Protein AF-A0A1Y1CI94-F1 (afdb_monomer_lite)

Radius of gyration: 12.94 Å; chains: 1; bounding box: 30×26×36 Å

Sequence (95 aa):
MVLNIYNELNLSKRIIRAGFFVQELMDQHGIKHLDLEKKFEKSTITTQLRVLEYYLHSLNSSYKDFGTKKTVIQRLITIENVLAEYGYQNKLSVI

Foldseek 3Di:
DVVVVVVVVVLLVLLVLLQVLLVVVCVVVVHDDDPLVVVSVPDDLVVSLQSLLVSLCVVPVPSPPPPDPDDSVVSSVSSQVSSVVVVCVVVSPPD

Organism: NCBI:txid1717717

Structure (mmCIF, N/CA/C/O backbone):
data_AF-A0A1Y1CI94-F1
#
_entry.id   AF-A0A1Y1CI94-F1
#
loop_
_atom_site.group_PDB
_atom_site.id
_atom_site.type_symbol
_atom_site.label_atom_id
_atom_site.label_alt_id
_atom_site.label_comp_id
_atom_site.label_asym_id
_atom_site.label_entity_id
_atom_site.label_seq_id
_atom_site.pdbx_PDB_ins_code
_atom_site.Cartn_x
_atom_site.Cartn_y
_atom_site.Cartn_z
_atom_site.occupancy
_atom_site.B_iso_or_equiv
_atom_site.auth_seq_id
_atom_site.auth_comp_id
_atom_site.auth_asym_id
_atom_site.auth_atom_id
_atom_site.pdbx_PDB_model_num
ATOM 1 N N . MET A 1 1 ? 15.955 -2.213 -25.071 1.00 46.28 1 MET A N 1
ATOM 2 C CA . MET A 1 1 ? 16.000 -1.216 -23.975 1.00 46.28 1 MET A CA 1
ATOM 3 C C . MET A 1 1 ? 14.667 -0.484 -23.758 1.00 46.28 1 MET A C 1
ATOM 5 O O . MET A 1 1 ? 14.372 -0.146 -22.625 1.00 46.28 1 MET A O 1
ATOM 9 N N . VAL A 1 2 ? 13.822 -0.306 -24.787 1.00 45.19 2 VAL A N 1
ATOM 10 C CA . VAL A 1 2 ? 12.513 0.386 -24.680 1.00 45.19 2 VAL A CA 1
ATOM 11 C C . VAL A 1 2 ? 11.445 -0.406 -23.901 1.00 45.19 2 VAL A C 1
ATOM 13 O O . VAL A 1 2 ? 10.663 0.191 -23.165 1.00 45.19 2 VAL A O 1
ATOM 16 N N . LEU A 1 3 ? 11.441 -1.744 -23.987 1.00 49.75 3 LEU A N 1
ATOM 17 C CA . LEU A 1 3 ? 10.467 -2.588 -23.271 1.00 49.75 3 LEU A CA 1
ATOM 18 C C . LEU A 1 3 ? 10.543 -2.458 -21.741 1.00 49.75 3 LEU A C 1
ATOM 20 O O . LEU A 1 3 ? 9.506 -2.453 -21.085 1.00 49.75 3 LEU A O 1
ATOM 24 N N . ASN A 1 4 ? 11.745 -2.322 -21.171 1.00 50.47 4 ASN A N 1
ATOM 25 C CA . ASN A 1 4 ? 11.904 -2.232 -19.716 1.00 50.47 4 ASN A CA 1
ATOM 26 C C . ASN A 1 4 ? 11.329 -0.920 -19.169 1.00 50.47 4 ASN A C 1
ATOM 28 O O . ASN A 1 4 ? 10.648 -0.942 -18.151 1.00 50.47 4 ASN A O 1
ATOM 32 N N . ILE A 1 5 ? 11.522 0.192 -19.884 1.00 52.28 5 ILE A N 1
ATOM 33 C CA . ILE A 1 5 ? 11.007 1.513 -19.491 1.00 52.28 5 ILE A CA 1
ATOM 34 C C . ILE A 1 5 ? 9.473 1.520 -19.516 1.00 52.28 5 ILE A C 1
ATOM 36 O O . ILE A 1 5 ? 8.836 2.032 -18.599 1.00 52.28 5 ILE A O 1
ATOM 40 N N . TYR A 1 6 ? 8.867 0.902 -20.535 1.00 56.50 6 TYR A N 1
ATOM 41 C CA . TYR A 1 6 ? 7.408 0.795 -20.629 1.00 56.50 6 TYR A CA 1
ATOM 42 C C . TYR A 1 6 ? 6.823 -0.052 -19.492 1.00 56.50 6 TYR A C 1
ATOM 44 O O . TYR A 1 6 ? 5.786 0.289 -18.920 1.00 56.50 6 TYR A O 1
ATOM 52 N N . ASN A 1 7 ? 7.515 -1.135 -19.132 1.00 62.34 7 ASN A N 1
ATOM 53 C CA . ASN A 1 7 ? 7.092 -2.028 -18.062 1.00 62.34 7 ASN A CA 1
ATOM 54 C C . ASN A 1 7 ? 7.240 -1.372 -16.676 1.00 62.34 7 ASN A C 1
ATOM 56 O O . ASN A 1 7 ? 6.344 -1.489 -15.845 1.00 62.34 7 ASN A O 1
ATOM 60 N N . GLU A 1 8 ? 8.317 -0.615 -16.444 1.00 59.97 8 GLU A N 1
ATOM 61 C CA . GLU A 1 8 ? 8.521 0.151 -15.206 1.00 59.97 8 GLU A CA 1
ATOM 62 C C . GLU A 1 8 ? 7.512 1.295 -15.043 1.00 59.97 8 GLU A C 1
ATOM 64 O O . GLU A 1 8 ? 6.961 1.474 -13.956 1.00 59.97 8 GLU A O 1
ATOM 69 N N . LEU A 1 9 ? 7.199 2.029 -16.119 1.00 65.75 9 LEU A N 1
ATOM 70 C CA . LEU A 1 9 ? 6.172 3.078 -16.099 1.00 65.75 9 LEU A CA 1
ATOM 71 C C . LEU A 1 9 ? 4.779 2.511 -15.805 1.00 65.75 9 LEU A C 1
ATOM 73 O O . LEU A 1 9 ? 4.025 3.098 -15.028 1.00 65.75 9 LEU A O 1
ATOM 77 N N . ASN A 1 10 ? 4.435 1.366 -16.398 1.00 79.44 10 ASN A N 1
ATOM 78 C CA . ASN A 1 10 ? 3.173 0.684 -16.115 1.00 79.44 10 ASN A CA 1
ATOM 79 C C . ASN A 1 10 ? 3.106 0.227 -14.647 1.00 79.44 10 ASN A C 1
ATOM 81 O O . ASN A 1 10 ? 2.111 0.427 -13.951 1.00 79.44 10 ASN A O 1
ATOM 85 N N . LEU A 1 11 ? 4.211 -0.322 -14.146 1.00 78.69 11 LEU A N 1
ATOM 86 C CA . LEU A 1 11 ? 4.312 -0.807 -12.779 1.00 78.69 11 LEU A CA 1
ATOM 87 C C . LEU A 1 11 ? 4.204 0.325 -11.746 1.00 78.69 11 LEU A C 1
ATOM 89 O O . LEU A 1 11 ? 3.474 0.192 -10.767 1.00 78.69 11 LEU A O 1
ATOM 93 N N . SER A 1 12 ? 4.852 1.465 -11.992 1.00 80.88 12 SER A N 1
ATOM 94 C CA . SER A 1 12 ? 4.728 2.652 -11.140 1.00 80.88 12 SER A CA 1
ATOM 95 C C . SER A 1 12 ? 3.290 3.186 -11.100 1.00 80.88 12 SER A C 1
ATOM 97 O O . SER A 1 12 ? 2.761 3.429 -10.015 1.00 80.88 12 SER A O 1
ATOM 99 N N . LYS A 1 13 ? 2.608 3.281 -12.252 1.00 83.50 13 LYS A N 1
ATOM 100 C CA . LYS A 1 13 ? 1.197 3.710 -12.319 1.00 83.50 13 LYS A CA 1
ATOM 101 C C . LYS A 1 13 ? 0.272 2.801 -11.514 1.00 83.50 13 LYS A C 1
ATOM 103 O O . LYS A 1 13 ? -0.583 3.293 -10.779 1.00 8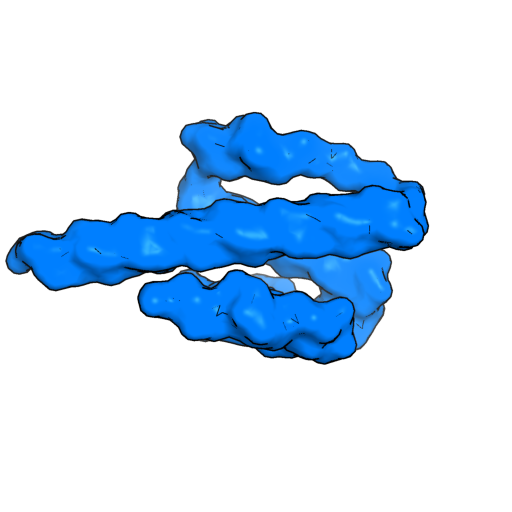3.50 13 LYS A O 1
ATOM 108 N N . ARG A 1 14 ? 0.452 1.482 -11.625 1.00 85.25 14 ARG A N 1
ATOM 109 C CA . ARG A 1 14 ? -0.330 0.501 -10.860 1.00 85.25 14 ARG A CA 1
ATOM 110 C C . ARG A 1 14 ? -0.095 0.625 -9.356 1.00 85.25 14 ARG A C 1
ATOM 112 O O . ARG A 1 14 ? -1.056 0.589 -8.599 1.00 85.25 14 ARG A O 1
ATOM 119 N N . ILE A 1 15 ? 1.149 0.848 -8.923 1.00 85.62 15 ILE A N 1
ATOM 120 C CA . ILE A 1 15 ? 1.475 1.058 -7.502 1.00 85.62 15 ILE A CA 1
ATOM 121 C C . ILE A 1 15 ? 0.830 2.331 -6.959 1.00 85.62 15 ILE A C 1
ATOM 123 O O . ILE A 1 15 ? 0.243 2.293 -5.881 1.00 85.62 15 ILE A O 1
ATOM 127 N N . ILE A 1 16 ? 0.900 3.443 -7.696 1.00 85.50 16 ILE A N 1
ATOM 128 C CA . ILE A 1 16 ? 0.253 4.702 -7.295 1.00 85.50 16 ILE A CA 1
ATOM 129 C C . ILE A 1 16 ? -1.257 4.495 -7.158 1.00 85.50 16 ILE A C 1
ATOM 131 O O . ILE A 1 16 ? -1.847 4.881 -6.151 1.00 85.50 16 ILE A O 1
ATOM 135 N N . ARG A 1 17 ? -1.878 3.815 -8.130 1.00 85.69 17 ARG A N 1
ATOM 136 C CA . ARG A 1 17 ? -3.308 3.498 -8.089 1.00 85.69 17 ARG A CA 1
ATOM 137 C C . ARG A 1 17 ? -3.669 2.610 -6.893 1.00 85.69 17 ARG A C 1
ATOM 139 O O . ARG A 1 17 ? -4.639 2.897 -6.201 1.00 85.69 17 ARG A O 1
ATOM 146 N N . ALA A 1 18 ? -2.883 1.569 -6.622 1.00 85.44 18 ALA A N 1
ATOM 147 C CA . ALA A 1 18 ? -3.068 0.733 -5.440 1.00 85.44 18 ALA A CA 1
ATOM 148 C C . ALA A 1 18 ? -2.927 1.549 -4.145 1.00 85.44 18 ALA A C 1
ATOM 150 O O . ALA A 1 18 ? -3.708 1.361 -3.218 1.00 85.44 18 ALA A O 1
ATOM 151 N N . GLY A 1 19 ? -1.989 2.499 -4.099 1.00 87.12 19 GLY A N 1
ATOM 152 C CA . GLY A 1 19 ? -1.845 3.425 -2.978 1.00 87.12 19 GLY A CA 1
ATOM 153 C C . GLY A 1 19 ? -3.056 4.306 -2.750 1.00 87.12 19 GLY A C 1
ATOM 154 O O . GLY A 1 19 ? -3.494 4.417 -1.610 1.00 87.12 19 GLY A O 1
ATOM 155 N N . PHE A 1 20 ? -3.657 4.838 -3.810 1.00 86.69 20 PHE A N 1
ATOM 156 C CA . PHE A 1 20 ? -4.900 5.595 -3.691 1.00 86.69 20 PHE A CA 1
ATOM 157 C C . PHE A 1 20 ? -6.020 4.761 -3.044 1.00 86.69 20 PHE A C 1
ATOM 159 O O . PHE A 1 20 ? -6.653 5.220 -2.099 1.00 86.69 20 PHE A O 1
ATOM 166 N N . PHE A 1 21 ? -6.215 3.510 -3.476 1.00 87.62 21 PHE A N 1
ATOM 167 C CA . PHE A 1 21 ? -7.250 2.639 -2.897 1.00 87.62 21 PHE A CA 1
ATOM 168 C C . PHE A 1 21 ? -6.947 2.205 -1.466 1.00 87.62 21 PHE A C 1
ATOM 170 O O . PHE A 1 21 ? -7.857 2.120 -0.647 1.00 87.62 21 PHE A O 1
ATOM 177 N N . VAL A 1 22 ? -5.678 1.950 -1.140 1.00 86.81 22 VAL A N 1
ATOM 178 C CA . VAL A 1 22 ? -5.281 1.674 0.245 1.00 86.81 22 VAL A CA 1
ATOM 179 C C . VAL A 1 22 ? -5.553 2.891 1.124 1.00 86.81 22 VAL A C 1
ATOM 181 O O . VAL A 1 22 ? -6.065 2.719 2.223 1.00 86.81 22 VAL A O 1
ATOM 184 N N . GLN A 1 23 ? -5.262 4.103 0.649 1.00 87.38 23 GLN A N 1
ATOM 185 C CA . GLN A 1 23 ? -5.559 5.326 1.390 1.00 87.38 23 GLN A CA 1
ATOM 186 C C . GLN A 1 23 ? -7.066 5.490 1.618 1.00 87.38 23 GLN A C 1
ATOM 188 O O . GLN A 1 23 ? -7.489 5.647 2.757 1.00 87.38 23 GLN A O 1
ATOM 193 N N . GLU A 1 24 ? -7.871 5.331 0.565 1.00 86.56 24 GLU A N 1
ATOM 194 C CA . GLU A 1 24 ? -9.337 5.378 0.639 1.00 86.56 24 GLU A CA 1
ATOM 195 C C . GLU A 1 24 ? -9.889 4.347 1.644 1.00 86.56 24 GLU A C 1
ATOM 197 O O . GLU A 1 24 ? -10.771 4.657 2.443 1.00 86.56 24 GLU A O 1
ATOM 202 N N . LEU A 1 25 ? -9.329 3.133 1.669 1.00 86.44 25 LEU A N 1
ATOM 203 C CA . LEU A 1 25 ? -9.682 2.110 2.656 1.00 86.44 25 LEU A CA 1
ATOM 204 C C . LEU A 1 25 ? -9.292 2.501 4.084 1.00 86.44 25 LEU A C 1
ATOM 206 O O . LEU A 1 25 ? -10.071 2.266 5.008 1.00 86.44 25 LEU A O 1
ATOM 210 N N . MET A 1 26 ? -8.102 3.072 4.281 1.00 86.94 26 MET A N 1
ATOM 211 C CA . MET A 1 26 ? -7.662 3.548 5.594 1.00 86.94 26 MET A CA 1
ATOM 212 C C . MET A 1 26 ? -8.596 4.641 6.123 1.00 86.94 26 MET A C 1
ATOM 214 O O . MET A 1 26 ? -9.019 4.559 7.278 1.00 86.94 26 MET A O 1
ATOM 218 N N . ASP A 1 27 ? -8.953 5.606 5.270 1.00 86.44 27 ASP A N 1
ATOM 219 C CA . ASP A 1 27 ? -9.900 6.683 5.570 1.00 86.44 27 ASP A CA 1
ATOM 220 C C . ASP A 1 27 ? -11.271 6.113 5.975 1.00 86.44 27 ASP A C 1
ATOM 222 O O . ASP A 1 27 ? -11.820 6.483 7.015 1.00 86.44 27 ASP A O 1
ATOM 226 N N . GLN A 1 28 ? -11.793 5.140 5.217 1.00 86.50 28 GLN A N 1
ATOM 227 C CA . GLN A 1 28 ? -13.063 4.460 5.518 1.00 86.50 28 GLN A CA 1
ATOM 228 C C . GLN A 1 28 ? -13.058 3.737 6.874 1.00 86.50 28 GLN A C 1
ATOM 230 O O . GLN A 1 28 ? -14.090 3.673 7.540 1.00 86.50 28 GLN A O 1
ATOM 235 N N . HIS A 1 29 ? -11.911 3.198 7.291 1.00 82.81 29 HIS A N 1
ATOM 236 C CA . HIS A 1 29 ? -11.763 2.474 8.558 1.00 82.81 29 HIS A CA 1
ATOM 237 C C . HIS A 1 29 ? -11.274 3.375 9.708 1.00 82.81 29 HIS A C 1
ATOM 239 O O . HIS A 1 29 ? -11.056 2.887 10.817 1.00 82.81 29 HIS A O 1
ATOM 245 N N . GLY A 1 30 ? -11.086 4.680 9.469 1.00 83.19 30 GLY A N 1
ATOM 246 C CA . GLY A 1 30 ? -10.589 5.634 10.466 1.00 83.19 30 GLY A CA 1
ATOM 247 C C . GLY A 1 30 ? -9.160 5.348 10.945 1.00 83.19 30 GLY A C 1
ATOM 248 O O . GLY A 1 30 ? -8.772 5.765 12.040 1.00 83.19 30 GLY A O 1
ATOM 249 N N . ILE A 1 31 ? -8.372 4.614 10.156 1.00 82.88 31 ILE A N 1
ATOM 250 C CA . ILE A 1 31 ? -6.993 4.265 10.497 1.00 82.88 31 ILE A CA 1
ATOM 251 C C . ILE A 1 31 ? -6.104 5.455 10.159 1.00 82.88 31 ILE A C 1
ATOM 253 O O . ILE A 1 31 ? -6.097 5.937 9.035 1.00 82.88 31 ILE A O 1
ATOM 257 N N . LYS A 1 32 ? -5.295 5.920 11.115 1.00 83.50 32 LYS A N 1
ATOM 258 C CA . LYS A 1 32 ? -4.315 6.978 10.840 1.00 83.50 32 LYS A CA 1
ATOM 259 C C . LYS A 1 32 ? -3.263 6.469 9.856 1.00 83.50 32 LYS A C 1
ATOM 261 O O . LYS A 1 32 ? -2.490 5.569 10.182 1.00 83.50 32 LYS A O 1
ATOM 266 N N . HIS A 1 33 ? -3.186 7.095 8.692 1.00 83.12 33 HIS A N 1
ATOM 267 C CA . HIS A 1 33 ? -2.199 6.788 7.666 1.00 83.12 33 HIS A CA 1
ATOM 268 C C . HIS A 1 33 ? -1.397 8.038 7.287 1.00 83.12 33 HIS A C 1
ATOM 270 O O . HIS A 1 33 ? -1.749 9.171 7.618 1.00 83.12 33 HIS A O 1
ATOM 276 N N . LEU A 1 34 ? -0.268 7.819 6.617 1.00 83.31 34 LEU A N 1
ATOM 277 C CA . LEU A 1 34 ? 0.503 8.886 5.990 1.00 83.31 34 LEU A CA 1
ATOM 278 C C . LEU A 1 34 ? -0.173 9.306 4.681 1.00 83.31 34 LEU A C 1
ATOM 280 O O . LEU A 1 34 ? -0.916 8.534 4.077 1.00 83.31 34 LEU A O 1
ATOM 284 N N . ASP A 1 35 ? 0.147 10.510 4.221 1.00 83.88 35 ASP A N 1
ATOM 285 C CA . ASP A 1 35 ? -0.149 10.950 2.859 1.00 83.88 35 ASP A CA 1
ATOM 286 C C . ASP A 1 35 ? 0.692 10.107 1.879 1.00 83.88 35 ASP A C 1
ATOM 288 O O . ASP A 1 35 ? 1.912 10.298 1.759 1.00 83.88 35 ASP A O 1
ATOM 292 N N . LEU A 1 36 ? 0.058 9.100 1.260 1.00 83.38 36 LEU A N 1
ATOM 293 C CA . LEU A 1 36 ? 0.747 8.142 0.396 1.00 83.38 36 LEU A CA 1
ATOM 294 C C . LEU A 1 36 ? 1.239 8.801 -0.886 1.00 83.38 36 LEU A C 1
ATOM 296 O O . LEU A 1 36 ? 2.317 8.447 -1.357 1.00 83.38 36 LEU A O 1
ATOM 300 N N . GLU A 1 37 ? 0.511 9.789 -1.401 1.00 79.50 37 GLU A N 1
ATOM 301 C CA . GLU A 1 37 ? 0.884 10.541 -2.597 1.00 79.50 37 GLU A CA 1
ATOM 302 C C . GLU A 1 37 ? 2.221 11.260 -2.380 1.00 79.50 37 GLU A C 1
ATOM 304 O O . GLU A 1 37 ? 3.209 10.957 -3.059 1.00 79.50 37 GLU A O 1
ATOM 309 N N . LYS A 1 38 ? 2.322 12.084 -1.326 1.00 82.31 38 LYS A N 1
ATOM 310 C CA . LYS A 1 38 ? 3.585 12.759 -0.972 1.00 82.31 38 LYS A CA 1
ATOM 311 C C . LYS A 1 38 ? 4.706 11.781 -0.645 1.00 82.31 38 LYS A C 1
ATOM 313 O O . LYS A 1 38 ? 5.883 12.044 -0.913 1.00 82.31 38 LYS A O 1
ATOM 318 N N . LYS A 1 39 ? 4.378 10.652 -0.009 1.00 82.81 39 LYS A N 1
ATOM 319 C CA . LYS A 1 39 ? 5.377 9.634 0.326 1.00 82.81 39 LYS A CA 1
ATOM 320 C C . LYS A 1 39 ? 5.925 8.977 -0.937 1.00 82.81 39 LYS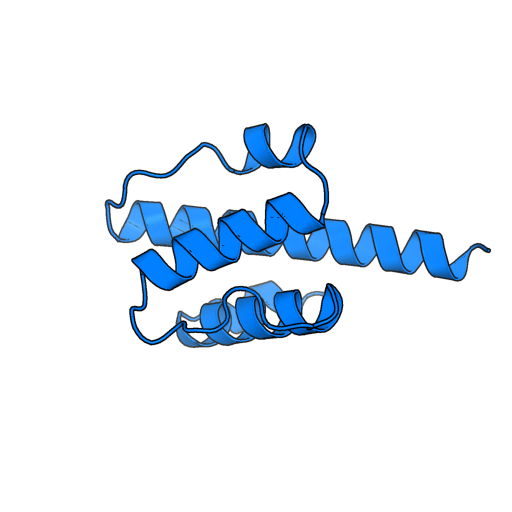 A C 1
ATOM 322 O O . LYS A 1 39 ? 7.128 8.710 -0.993 1.00 82.81 39 LYS A O 1
ATOM 327 N N . PHE A 1 40 ? 5.078 8.704 -1.924 1.00 85.69 40 PHE A N 1
ATOM 328 C CA . PHE A 1 40 ? 5.440 7.955 -3.122 1.00 85.69 40 PHE A CA 1
ATOM 329 C C . PHE A 1 40 ? 6.334 8.763 -4.058 1.00 85.69 40 PHE A C 1
ATOM 331 O O . PHE A 1 40 ? 7.280 8.182 -4.583 1.00 85.69 40 PHE A O 1
ATOM 338 N N . GLU A 1 41 ? 6.148 10.082 -4.157 1.00 80.31 41 GLU A N 1
ATOM 339 C CA . GLU A 1 41 ? 7.003 10.976 -4.960 1.00 80.31 41 GLU A CA 1
ATOM 340 C C . GLU A 1 41 ? 8.501 10.856 -4.641 1.00 80.31 41 GLU A C 1
ATOM 342 O O . GLU A 1 41 ? 9.347 10.949 -5.527 1.00 80.31 41 GLU A O 1
ATOM 347 N N . LYS A 1 42 ? 8.843 10.642 -3.365 1.00 79.06 42 LYS A N 1
ATOM 348 C CA . LYS A 1 42 ? 10.237 10.600 -2.885 1.00 79.06 42 LYS A CA 1
ATOM 349 C C . LYS A 1 42 ? 10.743 9.189 -2.595 1.00 79.06 42 LYS A C 1
ATOM 351 O O . LYS A 1 42 ? 11.868 9.026 -2.124 1.00 79.06 42 LYS A O 1
ATOM 356 N N . SER A 1 43 ? 9.912 8.171 -2.809 1.00 83.62 43 SER A N 1
ATOM 357 C CA . SER A 1 43 ? 10.196 6.797 -2.391 1.00 83.62 43 SER A CA 1
ATOM 358 C C . SER A 1 43 ? 10.452 5.883 -3.582 1.00 83.62 43 SER A C 1
ATOM 360 O O . SER A 1 43 ? 9.818 5.992 -4.625 1.00 83.62 43 SER A O 1
ATOM 362 N N . THR A 1 44 ? 11.343 4.909 -3.401 1.00 85.38 44 THR A N 1
ATOM 363 C CA . THR A 1 44 ? 11.566 3.845 -4.387 1.00 85.38 44 THR A CA 1
ATOM 364 C C . THR A 1 44 ? 10.359 2.908 -4.477 1.00 85.38 44 THR A C 1
ATOM 366 O O . THR A 1 44 ? 9.661 2.699 -3.484 1.00 85.38 44 THR A O 1
ATOM 369 N N . ILE A 1 45 ? 10.163 2.260 -5.629 1.00 84.06 45 ILE A N 1
ATOM 370 C CA . ILE A 1 45 ? 9.098 1.264 -5.881 1.00 84.06 45 ILE A CA 1
ATOM 371 C C . ILE A 1 45 ? 8.998 0.217 -4.757 1.00 84.06 45 ILE A C 1
ATOM 373 O O . ILE A 1 45 ? 7.920 -0.081 -4.246 1.00 84.06 45 ILE A O 1
ATOM 377 N N . THR A 1 46 ? 10.138 -0.312 -4.308 1.00 82.75 46 THR A N 1
ATOM 378 C CA . THR A 1 46 ? 10.196 -1.300 -3.220 1.00 82.75 46 THR A CA 1
ATOM 379 C C . THR A 1 46 ? 9.660 -0.751 -1.899 1.00 82.75 46 THR A C 1
ATOM 381 O O . THR A 1 46 ? 9.017 -1.486 -1.145 1.00 82.75 46 THR A O 1
ATOM 384 N N . THR A 1 47 ? 9.931 0.526 -1.618 1.00 84.81 47 THR A N 1
ATOM 385 C CA . THR A 1 47 ? 9.459 1.222 -0.416 1.00 84.81 47 THR A CA 1
ATOM 386 C C . THR A 1 47 ? 7.965 1.489 -0.508 1.00 84.81 47 THR A C 1
ATOM 388 O O . THR A 1 47 ? 7.252 1.198 0.446 1.00 84.81 47 THR A O 1
ATOM 391 N N . GLN A 1 48 ? 7.486 1.961 -1.662 1.00 87.44 48 GLN A N 1
ATOM 392 C CA . GLN A 1 48 ? 6.061 2.179 -1.920 1.00 87.44 48 GLN A CA 1
ATOM 393 C C . GLN A 1 48 ? 5.264 0.892 -1.654 1.00 87.44 48 GLN A C 1
ATOM 395 O O . GLN A 1 48 ? 4.367 0.890 -0.817 1.00 87.44 48 GLN A O 1
ATOM 400 N N . LEU A 1 49 ? 5.679 -0.238 -2.242 1.00 86.69 49 LEU A N 1
ATOM 401 C CA . LEU A 1 49 ? 5.046 -1.544 -2.011 1.00 86.69 49 LEU A CA 1
ATOM 402 C C . LEU A 1 49 ? 5.050 -1.971 -0.540 1.00 86.69 49 LEU A C 1
ATOM 404 O O . LEU A 1 49 ? 4.064 -2.506 -0.050 1.00 86.69 49 LEU A O 1
ATOM 408 N N . ARG A 1 50 ? 6.151 -1.731 0.180 1.00 87.12 50 ARG A N 1
ATOM 409 C CA . ARG A 1 50 ? 6.252 -2.104 1.598 1.00 87.12 50 ARG A CA 1
ATOM 410 C C . ARG A 1 50 ? 5.299 -1.296 2.479 1.00 87.12 50 ARG A C 1
ATOM 412 O O . ARG A 1 50 ? 4.772 -1.828 3.449 1.00 87.12 50 ARG A O 1
ATOM 419 N N . VAL A 1 51 ? 5.077 -0.028 2.143 1.00 87.81 51 VAL A N 1
ATOM 420 C CA . VAL A 1 51 ? 4.092 0.810 2.834 1.00 87.81 51 VAL A CA 1
ATOM 421 C C . VAL A 1 51 ? 2.671 0.297 2.571 1.00 87.81 51 VAL A C 1
ATOM 423 O O . VAL A 1 51 ? 1.886 0.199 3.509 1.00 87.81 51 VAL A O 1
ATOM 426 N N . LEU A 1 52 ? 2.356 -0.102 1.335 1.00 87.44 52 LEU A N 1
ATOM 427 C CA . LEU A 1 52 ? 1.051 -0.696 1.008 1.00 87.44 52 LEU A CA 1
ATOM 428 C C . LEU A 1 52 ? 0.803 -2.003 1.759 1.00 87.44 52 LEU A C 1
ATOM 430 O O . LEU A 1 52 ? -0.255 -2.169 2.354 1.00 87.44 52 LEU A O 1
ATOM 434 N N . GLU A 1 53 ? 1.787 -2.900 1.783 1.00 86.81 53 GLU A N 1
ATOM 435 C CA . GLU A 1 53 ? 1.727 -4.150 2.552 1.00 86.81 53 GLU A CA 1
ATOM 436 C C . GLU A 1 53 ? 1.455 -3.900 4.036 1.00 86.81 53 GLU A C 1
ATOM 438 O O . GLU A 1 53 ? 0.637 -4.585 4.646 1.00 86.81 53 GLU A O 1
ATOM 443 N N . TYR A 1 54 ? 2.125 -2.899 4.610 1.00 86.56 54 TYR A N 1
ATOM 444 C CA . TYR A 1 54 ? 1.938 -2.515 6.004 1.00 86.56 54 TYR A CA 1
ATOM 445 C C . TYR A 1 54 ? 0.503 -2.062 6.299 1.00 86.56 54 TYR A C 1
ATOM 447 O O . TYR A 1 54 ? -0.113 -2.515 7.267 1.00 86.56 54 TYR A O 1
ATOM 455 N N . TYR A 1 55 ? -0.051 -1.197 5.452 1.00 85.44 55 TYR A N 1
ATOM 456 C CA . TYR A 1 55 ? -1.419 -0.719 5.627 1.00 85.44 55 TYR A CA 1
ATOM 457 C C . TYR A 1 55 ? -2.465 -1.802 5.359 1.00 85.44 55 TYR A C 1
ATOM 459 O O . TYR A 1 55 ? -3.411 -1.927 6.133 1.00 85.44 55 TYR A O 1
ATOM 467 N N . LEU A 1 56 ? -2.269 -2.652 4.350 1.00 84.81 56 LEU A N 1
ATOM 468 C CA . LEU A 1 56 ? -3.157 -3.791 4.113 1.00 84.81 56 LEU A CA 1
ATOM 469 C C . LEU A 1 56 ? -3.152 -4.787 5.273 1.00 84.81 56 LEU A C 1
ATOM 471 O O . LEU A 1 56 ? -4.207 -5.293 5.636 1.00 84.81 56 LEU A O 1
ATOM 475 N N . HIS A 1 57 ? -2.005 -5.023 5.909 1.00 83.31 57 HIS A N 1
ATOM 476 C CA . HIS A 1 57 ? -1.958 -5.819 7.135 1.00 83.31 57 HIS A CA 1
ATOM 477 C C . HIS A 1 57 ? -2.699 -5.188 8.303 1.00 83.31 57 HIS A C 1
ATOM 479 O O . HIS A 1 57 ? -3.326 -5.888 9.092 1.00 83.31 57 HIS A O 1
ATOM 485 N N . SER A 1 58 ? -2.640 -3.863 8.401 1.00 80.62 58 SER A N 1
ATOM 486 C CA . SER A 1 58 ? -3.367 -3.129 9.434 1.00 80.62 58 SER A CA 1
ATOM 487 C C . SER A 1 58 ? -4.889 -3.231 9.244 1.00 80.62 58 SER A C 1
ATOM 489 O O . SER A 1 58 ? -5.616 -3.228 10.231 1.00 80.62 58 SER A O 1
ATOM 491 N N . LEU A 1 59 ? -5.370 -3.360 7.998 1.00 78.81 59 LEU A N 1
ATOM 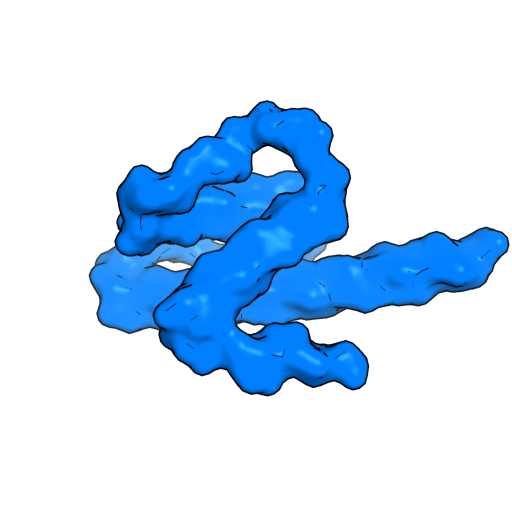492 C CA . LEU A 1 59 ? -6.787 -3.619 7.675 1.00 78.81 59 LEU A CA 1
ATOM 493 C C . LEU A 1 59 ? -7.177 -5.082 7.839 1.00 78.81 59 LEU A C 1
ATOM 495 O O . LEU A 1 59 ? -8.287 -5.390 8.265 1.00 78.81 59 LEU A O 1
ATOM 499 N N . ASN A 1 60 ? -6.280 -5.983 7.449 1.00 72.56 60 ASN A N 1
ATOM 500 C CA . ASN A 1 60 ? -6.524 -7.408 7.414 1.00 72.56 60 ASN A CA 1
ATOM 501 C C . ASN A 1 60 ? -5.371 -8.146 8.088 1.00 72.56 60 ASN A C 1
ATOM 503 O O . ASN A 1 60 ? -4.327 -8.392 7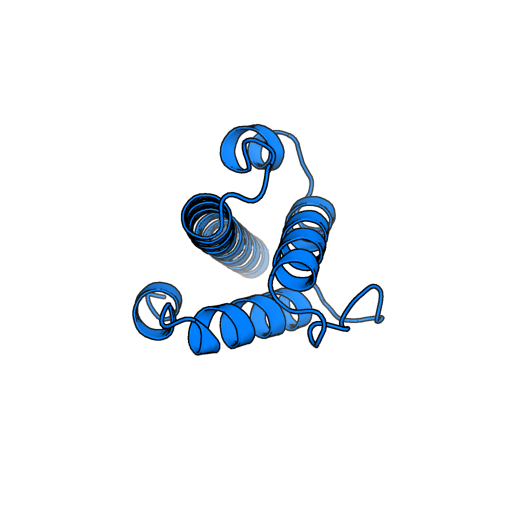.481 1.00 72.56 60 ASN A O 1
ATOM 507 N N . SER A 1 61 ? -5.602 -8.607 9.316 1.00 65.06 61 SER A N 1
ATOM 508 C CA . SER A 1 61 ? -4.647 -9.438 10.060 1.00 65.06 61 SER A CA 1
ATOM 509 C C . SER A 1 61 ? -4.276 -10.743 9.331 1.00 65.06 61 SER A C 1
ATOM 511 O O . SER A 1 61 ? -3.281 -11.385 9.674 1.00 65.06 61 SER A O 1
ATOM 513 N N . SER A 1 62 ? -5.053 -11.151 8.318 1.00 66.12 62 SER A N 1
ATOM 514 C CA . SER A 1 62 ? -4.763 -12.309 7.462 1.00 66.12 62 SER A CA 1
ATOM 515 C C . SER A 1 62 ? -3.748 -12.006 6.354 1.00 66.12 62 SER A C 1
ATOM 517 O O . SER A 1 62 ? -3.182 -12.941 5.786 1.00 66.12 62 SER A O 1
ATOM 519 N N . TYR A 1 63 ? -3.454 -10.731 6.070 1.00 69.12 63 TYR A N 1
ATOM 520 C CA . TYR A 1 63 ? -2.397 -10.334 5.142 1.00 69.12 63 TYR A CA 1
ATOM 521 C C . TYR A 1 63 ? -1.027 -10.624 5.766 1.00 69.12 63 TYR A C 1
ATOM 523 O O . TYR A 1 63 ? -0.488 -9.826 6.525 1.00 69.12 63 TYR A O 1
ATOM 531 N N . LYS A 1 64 ? -0.450 -11.794 5.490 1.00 63.84 64 LYS A N 1
ATOM 532 C CA . LYS A 1 64 ? 0.822 -12.241 6.096 1.00 63.84 64 LYS A CA 1
ATOM 533 C C . LYS A 1 64 ? 2.032 -12.090 5.175 1.00 63.84 64 LYS A C 1
ATOM 535 O O . LYS A 1 64 ? 3.116 -12.562 5.503 1.00 63.84 64 LYS A O 1
ATOM 540 N N . ASP A 1 65 ? 1.865 -11.447 4.022 1.00 62.69 65 ASP A N 1
ATOM 541 C CA . ASP A 1 65 ? 2.844 -11.473 2.930 1.00 62.69 65 ASP A CA 1
ATOM 542 C C . ASP A 1 65 ? 3.965 -10.425 3.096 1.00 62.69 65 ASP A C 1
ATOM 544 O O . ASP A 1 65 ? 4.331 -9.712 2.163 1.00 62.69 65 ASP A O 1
ATOM 548 N N . PHE A 1 66 ? 4.528 -10.324 4.306 1.00 56.97 66 PHE A N 1
ATOM 549 C CA . PHE A 1 66 ? 5.691 -9.482 4.585 1.00 56.97 66 PHE A CA 1
ATOM 550 C C . PHE A 1 66 ? 6.987 -10.216 4.268 1.00 56.97 66 PHE A C 1
ATOM 552 O O . PHE A 1 66 ? 7.288 -11.262 4.837 1.00 56.97 66 PHE A O 1
ATOM 559 N N . GLY A 1 67 ? 7.823 -9.613 3.425 1.00 53.16 67 GLY A N 1
ATOM 560 C CA . GLY A 1 67 ? 9.240 -9.979 3.357 1.00 53.16 67 GLY A CA 1
ATOM 561 C C . GLY A 1 67 ? 9.551 -11.341 2.729 1.00 53.16 67 GLY A C 1
ATOM 562 O O . GLY A 1 67 ? 10.697 -11.782 2.797 1.00 53.16 67 GLY A O 1
ATOM 563 N N . THR A 1 68 ? 8.591 -11.992 2.070 1.00 58.75 68 THR A N 1
ATOM 564 C CA . THR A 1 68 ? 8.899 -13.132 1.200 1.00 58.75 68 THR A CA 1
ATOM 565 C C . THR A 1 68 ? 9.776 -12.655 0.029 1.00 58.75 68 THR A C 1
ATOM 567 O O . THR A 1 68 ? 9.675 -11.504 -0.403 1.00 58.75 68 THR A O 1
ATOM 570 N N . LYS A 1 69 ? 10.683 -13.507 -0.487 1.00 64.06 69 LYS A N 1
ATOM 571 C CA . LYS A 1 69 ? 11.529 -13.222 -1.672 1.00 64.06 69 LYS A CA 1
ATOM 572 C C . LYS A 1 69 ? 10.680 -13.181 -2.956 1.00 64.06 69 LYS A C 1
ATOM 574 O O . LYS A 1 69 ? 10.900 -13.951 -3.885 1.00 64.06 69 LYS A O 1
ATOM 579 N N . LYS A 1 70 ? 9.666 -12.322 -2.987 1.00 71.00 70 LYS A N 1
ATOM 580 C CA . LYS A 1 70 ? 8.769 -12.116 -4.118 1.00 71.00 70 LYS A CA 1
ATOM 581 C C . LYS A 1 70 ? 9.260 -10.949 -4.954 1.00 71.00 70 LYS A C 1
ATOM 583 O O . LYS A 1 70 ? 9.756 -9.943 -4.442 1.00 71.00 70 LYS A O 1
ATOM 588 N N . THR A 1 71 ? 9.112 -11.096 -6.261 1.00 79.44 71 THR A N 1
ATOM 589 C CA . THR A 1 71 ? 9.372 -10.009 -7.205 1.00 79.44 71 THR A CA 1
ATOM 590 C C . THR A 1 71 ? 8.392 -8.858 -6.975 1.00 79.44 71 THR A C 1
ATOM 592 O O . THR A 1 71 ? 7.295 -9.047 -6.450 1.00 79.44 71 THR A O 1
ATOM 595 N N . VAL A 1 72 ? 8.774 -7.654 -7.401 1.00 81.31 72 VAL A N 1
ATOM 596 C CA . VAL A 1 72 ? 7.932 -6.445 -7.345 1.00 81.31 72 VAL A CA 1
ATOM 597 C C . VAL A 1 72 ? 6.543 -6.697 -7.953 1.00 81.31 72 VAL A C 1
ATOM 599 O O . VAL A 1 72 ? 5.538 -6.305 -7.370 1.00 81.31 72 VAL A O 1
ATOM 602 N N . ILE A 1 73 ? 6.487 -7.419 -9.077 1.00 79.31 73 ILE A N 1
ATOM 603 C CA . ILE A 1 73 ? 5.243 -7.778 -9.769 1.00 79.31 73 ILE A CA 1
ATOM 604 C C . ILE A 1 73 ? 4.376 -8.706 -8.911 1.00 79.31 73 ILE A C 1
ATOM 606 O O . ILE A 1 73 ? 3.186 -8.460 -8.765 1.00 79.31 73 ILE A O 1
ATOM 610 N N . GLN A 1 74 ? 4.956 -9.750 -8.314 1.00 79.44 74 GLN A N 1
ATOM 611 C CA . GLN A 1 74 ? 4.207 -10.673 -7.453 1.00 79.44 74 GLN A CA 1
ATOM 612 C C . GLN A 1 74 ? 3.639 -9.970 -6.218 1.00 79.44 74 GLN A C 1
ATOM 614 O O . GLN A 1 74 ? 2.495 -10.215 -5.857 1.00 79.44 74 GLN A O 1
ATOM 619 N N . ARG A 1 75 ? 4.420 -9.077 -5.599 1.00 83.38 75 ARG A N 1
ATOM 620 C CA . ARG A 1 75 ? 3.969 -8.274 -4.451 1.00 83.38 75 ARG A CA 1
ATOM 621 C C . ARG A 1 75 ? 2.798 -7.373 -4.836 1.00 83.38 75 ARG A C 1
ATOM 623 O O . ARG A 1 75 ? 1.807 -7.317 -4.119 1.00 83.38 75 ARG A O 1
ATOM 630 N N . LEU A 1 76 ? 2.891 -6.725 -5.996 1.00 83.50 76 LEU A N 1
ATOM 631 C CA . LEU A 1 76 ? 1.815 -5.897 -6.526 1.00 83.50 76 LEU A CA 1
ATOM 632 C C . LEU A 1 76 ? 0.548 -6.710 -6.813 1.00 83.50 76 LEU A C 1
ATOM 634 O O . LEU A 1 76 ? -0.527 -6.290 -6.413 1.00 83.50 76 LEU A O 1
ATOM 638 N N . ILE A 1 77 ? 0.669 -7.891 -7.424 1.00 82.19 77 ILE A N 1
ATOM 639 C CA . ILE A 1 77 ? -0.476 -8.781 -7.669 1.00 82.19 77 ILE A CA 1
ATOM 640 C C . ILE A 1 77 ? -1.144 -9.193 -6.349 1.00 82.19 77 ILE A C 1
ATOM 642 O O . ILE A 1 77 ? -2.367 -9.178 -6.267 1.00 82.19 77 ILE A O 1
ATOM 646 N N . THR A 1 78 ? -0.379 -9.521 -5.299 1.00 84.12 78 THR A N 1
ATOM 647 C CA . THR A 1 78 ? -0.966 -9.816 -3.979 1.00 84.12 78 THR A CA 1
ATOM 648 C C . THR A 1 78 ? -1.762 -8.620 -3.447 1.00 84.12 78 THR A C 1
ATOM 650 O O . THR A 1 78 ? -2.895 -8.793 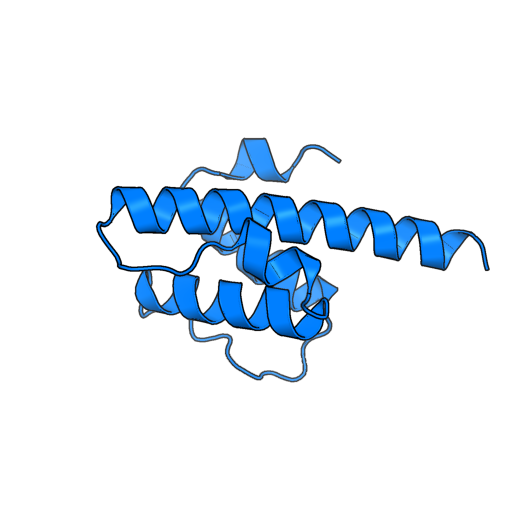-3.004 1.00 84.12 78 THR A O 1
ATOM 653 N N . ILE A 1 79 ? -1.193 -7.411 -3.508 1.00 84.00 79 ILE A N 1
ATOM 654 C CA . ILE A 1 79 ? -1.859 -6.170 -3.078 1.00 84.00 79 ILE A CA 1
ATOM 655 C C . ILE A 1 79 ? -3.160 -5.964 -3.861 1.00 84.00 79 ILE A C 1
ATOM 657 O O . ILE A 1 79 ? -4.201 -5.702 -3.267 1.00 84.00 79 ILE A O 1
ATOM 661 N N . GLU A 1 80 ? -3.117 -6.110 -5.184 1.00 83.50 80 GLU A N 1
ATOM 662 C CA . GLU A 1 80 ? -4.281 -5.945 -6.055 1.00 83.50 80 GLU A CA 1
ATOM 663 C C . GLU A 1 80 ? -5.366 -6.992 -5.779 1.00 83.50 80 GLU A C 1
ATOM 665 O O . GLU A 1 80 ? -6.542 -6.644 -5.749 1.00 83.50 80 GLU A O 1
ATOM 670 N N . ASN A 1 81 ? -4.990 -8.246 -5.521 1.00 82.44 81 ASN A N 1
ATOM 671 C CA . ASN A 1 81 ? -5.938 -9.300 -5.159 1.00 82.44 81 ASN A CA 1
ATOM 672 C C . ASN A 1 81 ? -6.647 -8.987 -3.839 1.00 82.44 81 ASN A C 1
ATOM 674 O O . ASN A 1 81 ? -7.859 -9.132 -3.741 1.00 82.44 81 ASN A O 1
ATOM 678 N N . VAL A 1 82 ? -5.913 -8.499 -2.841 1.00 83.19 82 VAL A N 1
ATOM 679 C CA . VAL A 1 82 ? -6.500 -8.128 -1.547 1.00 83.19 82 VAL A CA 1
ATOM 680 C C . VAL A 1 82 ? -7.414 -6.920 -1.708 1.00 83.19 82 VAL A C 1
ATOM 682 O O . VAL A 1 82 ? -8.533 -6.917 -1.212 1.00 83.19 82 VAL A O 1
ATOM 685 N N . LEU A 1 83 ? -7.003 -5.914 -2.478 1.00 81.94 83 LEU A N 1
ATOM 686 C CA . LEU A 1 83 ? -7.875 -4.794 -2.827 1.00 81.94 83 LEU A CA 1
ATOM 687 C C . LEU A 1 83 ? -9.118 -5.243 -3.621 1.00 81.94 83 LEU A C 1
ATOM 689 O O . LEU A 1 83 ? -10.187 -4.651 -3.473 1.00 81.94 83 LEU A O 1
ATOM 693 N N . ALA A 1 84 ? -9.016 -6.292 -4.440 1.00 82.75 84 ALA A N 1
ATOM 694 C CA . ALA A 1 84 ? -10.159 -6.883 -5.128 1.00 82.75 84 ALA A CA 1
ATOM 695 C C . ALA A 1 84 ? -11.154 -7.535 -4.152 1.00 82.75 84 ALA A C 1
ATOM 697 O O . ALA A 1 84 ? -12.356 -7.363 -4.347 1.00 82.75 84 ALA A O 1
ATOM 698 N N . GLU A 1 85 ? -10.686 -8.178 -3.075 1.00 82.50 85 GLU A N 1
ATOM 699 C CA . GLU A 1 85 ? -11.550 -8.677 -1.987 1.00 82.50 85 GLU A CA 1
ATOM 700 C C . GLU A 1 85 ? -12.342 -7.542 -1.314 1.00 82.50 85 GLU A C 1
ATOM 702 O O . GLU A 1 85 ? -13.489 -7.735 -0.917 1.00 82.50 85 GLU A O 1
ATOM 707 N N . TYR A 1 86 ? -11.772 -6.334 -1.264 1.00 79.19 86 TYR A N 1
ATOM 708 C CA . TYR A 1 86 ? -12.446 -5.116 -0.794 1.00 79.19 86 TYR A CA 1
ATOM 709 C C . TYR A 1 86 ? -13.316 -4.418 -1.862 1.00 79.19 86 TYR A C 1
ATOM 711 O O . TYR A 1 86 ? -13.836 -3.331 -1.618 1.00 79.19 86 TYR A O 1
ATOM 719 N N . GLY A 1 87 ? -13.491 -5.010 -3.049 1.00 77.94 87 GLY A N 1
ATOM 720 C CA . GLY A 1 87 ? -14.370 -4.491 -4.105 1.00 77.94 87 GLY A CA 1
ATOM 721 C C . GLY A 1 87 ? -13.707 -3.551 -5.121 1.00 77.94 87 GLY A C 1
ATOM 722 O O . GLY A 1 87 ? -14.386 -3.033 -6.009 1.00 77.94 87 GLY A O 1
ATOM 723 N N . TYR A 1 88 ? -12.382 -3.359 -5.076 1.00 77.06 88 TYR A N 1
ATOM 724 C CA . TYR A 1 88 ? -11.658 -2.500 -6.031 1.00 77.06 88 TYR A CA 1
ATOM 725 C C . TYR A 1 88 ? -11.273 -3.209 -7.347 1.00 77.06 88 TYR A C 1
ATOM 727 O O . TYR A 1 88 ? -10.605 -2.618 -8.199 1.00 77.06 88 TYR A O 1
ATOM 735 N N . GLN A 1 89 ? -11.734 -4.447 -7.568 1.00 65.94 89 GLN A N 1
ATOM 736 C CA . GLN A 1 89 ? -11.377 -5.305 -8.713 1.00 65.94 89 GLN A CA 1
ATOM 737 C C . GLN A 1 89 ? -11.556 -4.621 -10.086 1.00 65.94 89 GLN A C 1
ATOM 739 O O . GLN A 1 89 ? -10.673 -4.685 -10.947 1.00 65.94 89 GLN A O 1
ATOM 744 N N . ASN A 1 90 ? -12.665 -3.896 -10.276 1.00 55.47 90 ASN A N 1
ATOM 745 C CA . ASN A 1 90 ? -12.972 -3.203 -11.534 1.00 55.47 90 ASN A CA 1
ATOM 746 C C . ASN A 1 90 ? -12.094 -1.966 -11.778 1.00 55.47 90 ASN A C 1
ATOM 748 O O . ASN A 1 90 ? -11.875 -1.585 -12.924 1.00 55.47 90 ASN A O 1
ATOM 752 N N . LYS A 1 91 ? -11.566 -1.342 -10.719 1.00 58.62 91 LYS A N 1
ATOM 753 C CA . LYS A 1 91 ? -10.716 -0.147 -10.831 1.00 58.62 91 LYS A CA 1
ATOM 754 C C . LYS A 1 91 ? -9.232 -0.501 -11.012 1.00 58.62 91 LYS A C 1
ATOM 756 O O . LYS A 1 91 ? -8.455 0.307 -11.519 1.00 58.62 91 LYS A O 1
ATOM 761 N N . LEU A 1 92 ? -8.840 -1.719 -10.637 1.00 58.94 92 LEU A N 1
ATOM 762 C CA . LEU A 1 92 ? -7.480 -2.248 -10.788 1.00 58.94 92 LEU A CA 1
ATOM 763 C C . LEU A 1 92 ? -7.208 -2.823 -12.185 1.00 58.94 92 LEU A C 1
ATOM 765 O O . LEU A 1 92 ? -6.082 -2.742 -12.662 1.00 58.94 92 LEU A O 1
ATOM 769 N N . SER A 1 93 ? -8.244 -3.324 -12.864 1.00 51.22 93 SER A N 1
ATOM 770 C CA . SER A 1 93 ? -8.134 -4.016 -14.161 1.00 51.22 93 SER A CA 1
ATOM 771 C C . SER A 1 93 ? -7.991 -3.099 -15.387 1.00 51.22 93 SER A C 1
ATOM 773 O O . SER A 1 93 ? -7.851 -3.598 -16.501 1.00 51.22 93 SER A O 1
ATOM 775 N N . VAL A 1 94 ? -8.029 -1.771 -15.223 1.00 45.41 94 VAL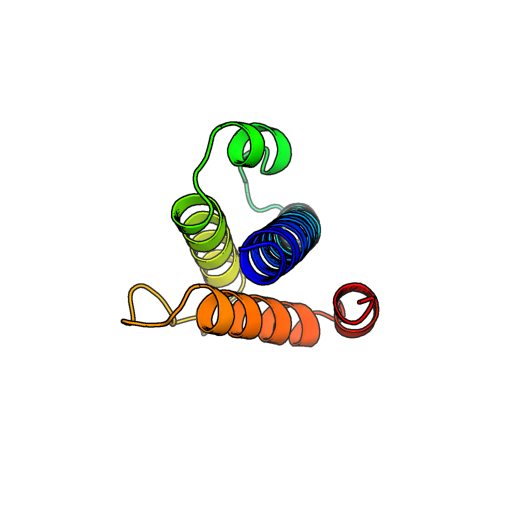 A N 1
ATOM 776 C CA . VAL A 1 94 ? -7.859 -0.833 -16.349 1.00 45.41 94 VAL A CA 1
ATOM 777 C C . VAL A 1 94 ? -6.367 -0.713 -16.680 1.00 45.41 94 VAL A C 1
ATOM 779 O O . VAL A 1 94 ? -5.674 0.132 -16.098 1.00 45.41 94 VAL A O 1
ATOM 782 N N . ILE A 1 95 ? -5.908 -1.617 -17.551 1.00 42.22 95 ILE A N 1
ATOM 783 C CA . ILE A 1 95 ? -4.627 -1.601 -18.281 1.00 42.22 95 ILE A CA 1
ATOM 784 C C . ILE A 1 95 ? -4.743 -0.644 -19.465 1.00 42.22 95 ILE A C 1
ATOM 786 O O . ILE A 1 95 ? -5.766 -0.730 -20.180 1.00 42.22 95 ILE A O 1
#

pLDDT: mean 76.36, std 12.51, range [42.22, 87.81]

Secondary structure (DSSP, 8-state):
-HHHHHHHHHHHHHHHHHHHHHHHHHHHTT-----HHHHHHTS-HHHHHHHHHHHHHHH-TT---SS-S--HHHHHHHHHHHHIIIIIHHHH---